Protein AF-A0A967TCN7-F1 (afdb_monomer)

Solvent-accessible surface area (backbone atoms only — not comparable to full-atom values): 4554 Å² total; per-residue (Å²): 88,80,46,77,35,50,84,47,24,69,46,65,47,64,55,83,70,52,46,79,43,72,74,88,68,71,91,39,48,76,51,72,54,71,43,85,88,80,45,33,37,33,42,35,24,25,68,41,72,53,39,84,82,44,58,70,57,28,76,77,43,34,32,28,14,43,65,49,24,52,52,52,53,51,52,54,57,73,75,107

Sequence (80 aa):
MKTVVGVSDLRVSGNTDETIITYALGSCLGIAAYDPTINVGGLLHVMLPLSKADPEKAKLKPEMYVDTGFQLLLDGLYDL

Structure (mmCIF, N/CA/C/O backbone):
data_AF-A0A967TCN7-F1
#
_entry.id   AF-A0A967TCN7-F1
#
loop_
_atom_site.group_PDB
_atom_site.id
_atom_site.type_symbol
_atom_site.label_atom_id
_atom_site.label_alt_id
_atom_site.label_comp_id
_atom_site.label_asym_id
_atom_site.label_entity_id
_atom_site.label_seq_id
_atom_site.pdbx_PDB_ins_code
_atom_site.Cartn_x
_atom_site.Cartn_y
_atom_site.Cartn_z
_atom_site.occupancy
_atom_site.B_iso_or_equiv
_atom_site.auth_seq_id
_atom_site.auth_comp_id
_atom_site.auth_asym_id
_atom_site.auth_atom_id
_atom_site.pdbx_PDB_model_num
ATOM 1 N N . MET A 1 1 ? -0.630 1.403 17.427 1.00 90.50 1 MET A N 1
ATOM 2 C CA . MET A 1 1 ? 0.554 0.754 16.799 1.00 90.50 1 MET A CA 1
ATOM 3 C C . MET A 1 1 ? 0.896 1.497 15.515 1.00 90.50 1 MET A C 1
ATOM 5 O O . MET A 1 1 ? -0.004 2.091 14.944 1.00 90.50 1 MET A O 1
ATOM 9 N N . LYS A 1 2 ? 2.155 1.529 15.067 1.00 96.19 2 LYS A N 1
ATOM 10 C CA . LYS A 1 2 ? 2.528 2.213 13.820 1.00 96.19 2 LYS A CA 1
ATOM 11 C C . LYS A 1 2 ? 3.242 1.247 12.889 1.00 96.19 2 LYS A C 1
ATOM 13 O O . LYS A 1 2 ? 4.279 0.708 13.271 1.00 96.19 2 LYS A O 1
ATOM 18 N N . THR A 1 3 ? 2.731 1.118 11.673 1.00 98.12 3 THR A N 1
ATOM 19 C CA . THR A 1 3 ? 3.290 0.240 10.646 1.00 98.12 3 THR A CA 1
ATOM 20 C C . THR A 1 3 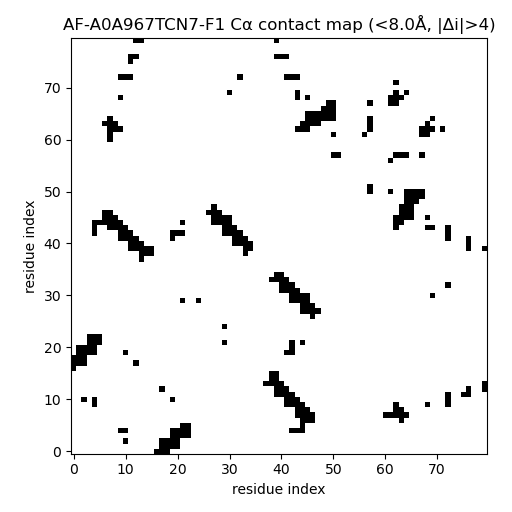? 3.710 1.069 9.450 1.00 98.12 3 THR A C 1
ATOM 22 O O . THR A 1 3 ? 2.925 1.834 8.891 1.00 98.12 3 THR A O 1
ATOM 25 N N . VAL A 1 4 ? 4.985 0.949 9.086 1.00 98.19 4 VAL A N 1
ATOM 26 C CA . VAL A 1 4 ? 5.560 1.681 7.960 1.00 98.19 4 VAL A CA 1
ATOM 27 C C . VAL A 1 4 ? 5.485 0.816 6.708 1.00 98.19 4 VAL A C 1
ATOM 29 O O . VAL A 1 4 ? 6.022 -0.288 6.697 1.00 98.19 4 VAL A O 1
ATOM 32 N N . VAL A 1 5 ? 4.857 1.337 5.659 1.00 98.25 5 VAL A N 1
ATOM 33 C CA . VAL A 1 5 ? 4.835 0.751 4.317 1.00 98.25 5 VAL A CA 1
ATOM 34 C C . VAL A 1 5 ? 6.046 1.263 3.554 1.00 98.25 5 VAL A C 1
ATOM 36 O O . VAL A 1 5 ? 6.192 2.473 3.347 1.00 98.25 5 VAL A O 1
ATOM 39 N N . GLY A 1 6 ? 6.938 0.345 3.191 1.00 97.62 6 GLY A N 1
ATOM 40 C CA . GLY A 1 6 ? 8.133 0.649 2.409 1.00 97.62 6 GLY A CA 1
ATOM 41 C C . GLY A 1 6 ? 7.829 0.883 0.931 1.00 97.62 6 GLY A C 1
ATOM 42 O O . GLY A 1 6 ? 6.695 0.787 0.488 1.00 97.62 6 GLY A O 1
ATOM 43 N N . VAL A 1 7 ? 8.863 1.174 0.148 1.00 96.81 7 VAL A N 1
ATOM 44 C CA . VAL A 1 7 ? 8.743 1.301 -1.310 1.00 96.81 7 VAL A CA 1
ATOM 45 C C . VAL A 1 7 ? 8.472 -0.075 -1.934 1.00 96.81 7 VAL A C 1
ATOM 47 O O . VAL A 1 7 ? 9.186 -1.030 -1.624 1.00 96.81 7 VAL A O 1
ATOM 50 N N . SER A 1 8 ? 7.512 -0.174 -2.863 1.00 96.38 8 SER A N 1
ATOM 51 C CA . SER A 1 8 ? 7.051 -1.459 -3.428 1.00 96.38 8 SER A CA 1
ATOM 52 C C . SER A 1 8 ? 6.609 -2.431 -2.332 1.00 96.38 8 SER A C 1
ATOM 54 O O . SER A 1 8 ? 7.093 -3.567 -2.259 1.00 96.38 8 SER A O 1
ATOM 56 N N . ASP A 1 9 ? 5.763 -1.930 -1.436 1.00 97.75 9 ASP A N 1
ATOM 57 C CA . ASP A 1 9 ? 5.193 -2.660 -0.308 1.00 97.75 9 ASP A CA 1
ATOM 58 C C . ASP A 1 9 ? 3.733 -2.235 -0.094 1.00 97.75 9 ASP A C 1
ATOM 60 O O . ASP A 1 9 ? 3.288 -1.181 -0.565 1.00 97.75 9 ASP A O 1
ATOM 64 N N . LEU A 1 10 ? 3.009 -3.072 0.639 1.00 98.00 10 LEU A N 1
ATOM 65 C CA . LEU A 1 10 ? 1.580 -2.984 0.898 1.00 98.00 10 LEU A CA 1
ATOM 66 C C . LEU A 1 10 ? 1.312 -3.381 2.349 1.00 98.00 10 LEU A C 1
ATOM 68 O O . LEU A 1 10 ? 1.866 -4.365 2.842 1.00 98.00 10 LEU A O 1
ATOM 72 N N . ARG A 1 11 ? 0.403 -2.672 3.023 1.00 98.31 11 ARG A N 1
ATOM 73 C CA . ARG A 1 11 ? -0.168 -3.128 4.296 1.00 98.31 11 ARG A CA 1
ATOM 74 C C . ARG A 1 11 ? -1.664 -2.912 4.341 1.00 98.31 11 ARG A C 1
ATOM 76 O O . ARG A 1 11 ? -2.143 -1.874 3.901 1.00 98.31 11 ARG A O 1
ATOM 83 N N . VAL A 1 12 ? -2.357 -3.877 4.928 1.00 98.25 12 VAL A N 1
ATOM 84 C CA . VAL A 1 12 ? -3.787 -3.838 5.223 1.00 98.25 12 VAL A CA 1
ATOM 85 C C . VAL A 1 12 ? -3.980 -4.235 6.684 1.00 98.25 12 VAL A C 1
ATOM 87 O O . VAL A 1 12 ? -3.241 -5.076 7.198 1.00 98.25 12 VAL A O 1
ATOM 90 N N . SER A 1 13 ? -4.931 -3.602 7.362 1.00 98.06 13 SER A N 1
ATOM 91 C CA . SER A 1 13 ? -5.275 -3.889 8.747 1.00 98.06 13 SER A CA 1
ATOM 92 C C . SER A 1 13 ? -6.731 -3.539 9.044 1.00 98.06 13 SER A C 1
ATOM 94 O O . SER A 1 13 ? -7.231 -2.506 8.600 1.00 98.06 13 SER A O 1
ATOM 96 N N . GLY A 1 14 ? -7.389 -4.384 9.839 1.00 96.94 14 GLY A N 1
ATOM 97 C CA . GLY A 1 1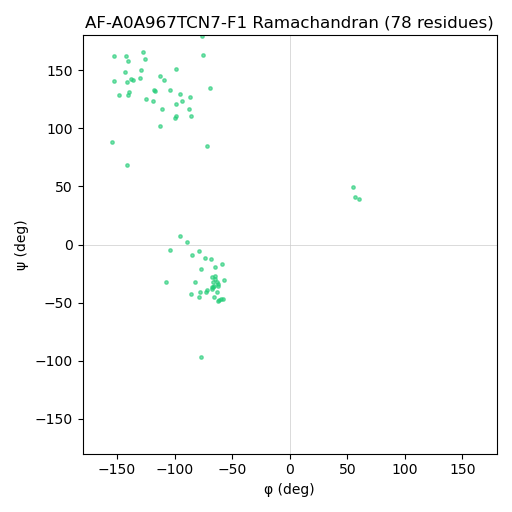4 ? -8.673 -4.095 10.491 1.00 96.94 14 GLY A CA 1
ATOM 98 C C . GLY A 1 14 ? -8.523 -3.573 11.924 1.00 96.94 14 GLY A C 1
ATOM 99 O O . GLY A 1 14 ? -9.501 -3.479 12.660 1.00 96.94 14 GLY A O 1
ATOM 100 N N . ASN A 1 15 ? -7.295 -3.290 12.370 1.00 96.94 15 ASN A N 1
ATOM 101 C CA . ASN A 1 15 ? -7.044 -2.768 13.707 1.00 96.94 15 ASN A CA 1
ATOM 102 C C . ASN A 1 15 ? -7.184 -1.239 13.727 1.00 96.94 15 ASN A C 1
ATOM 104 O O . ASN A 1 15 ? -6.320 -0.520 13.225 1.00 96.94 15 ASN A O 1
ATOM 108 N N . THR A 1 16 ? -8.228 -0.738 14.385 1.00 95.56 16 THR A N 1
ATOM 109 C CA . THR A 1 16 ? -8.525 0.701 14.484 1.00 95.56 16 THR A CA 1
ATOM 110 C C . THR A 1 16 ? -7.482 1.509 15.258 1.00 95.56 16 THR A C 1
ATOM 112 O O . THR A 1 16 ? -7.402 2.723 15.084 1.00 95.56 16 THR A O 1
ATOM 115 N N . ASP A 1 17 ? -6.659 0.860 16.086 1.00 97.00 17 ASP A N 1
ATOM 116 C CA . ASP A 1 17 ? -5.572 1.509 16.832 1.00 97.00 17 ASP A CA 1
ATOM 117 C C . ASP A 1 17 ? -4.246 1.537 16.045 1.00 97.00 17 ASP A C 1
ATOM 119 O O . ASP A 1 17 ? -3.196 1.959 16.559 1.00 97.00 17 ASP A O 1
ATOM 123 N N . GLU A 1 18 ? -4.242 1.036 14.808 1.00 97.50 18 GLU A N 1
ATOM 124 C CA . GLU A 1 18 ? -3.073 0.995 13.942 1.00 97.50 18 GLU A CA 1
ATOM 125 C C . GLU A 1 18 ? -3.011 2.196 12.994 1.00 97.50 18 GLU A C 1
ATOM 127 O O . GLU A 1 18 ? -3.937 2.515 12.258 1.00 97.50 18 GLU A O 1
ATOM 132 N N . THR A 1 19 ? -1.858 2.859 12.974 1.00 97.81 19 THR A N 1
ATOM 133 C CA . THR A 1 19 ? -1.521 3.867 11.973 1.00 97.81 19 THR A CA 1
ATOM 134 C C . THR A 1 19 ? -0.633 3.236 10.911 1.00 97.81 19 THR A C 1
ATOM 136 O O . THR A 1 19 ? 0.548 2.971 11.161 1.00 97.81 19 THR A O 1
ATOM 139 N N . ILE A 1 20 ? -1.188 3.036 9.718 1.00 98.25 20 ILE A N 1
ATOM 140 C CA . ILE A 1 20 ? -0.435 2.645 8.526 1.00 98.25 20 ILE A CA 1
ATOM 141 C C . ILE A 1 20 ? 0.090 3.916 7.854 1.00 98.25 20 ILE A C 1
ATOM 143 O O . ILE A 1 20 ? -0.663 4.853 7.595 1.00 98.25 20 ILE A O 1
ATOM 147 N N . ILE A 1 21 ? 1.394 3.983 7.595 1.00 98.00 21 ILE A N 1
ATOM 148 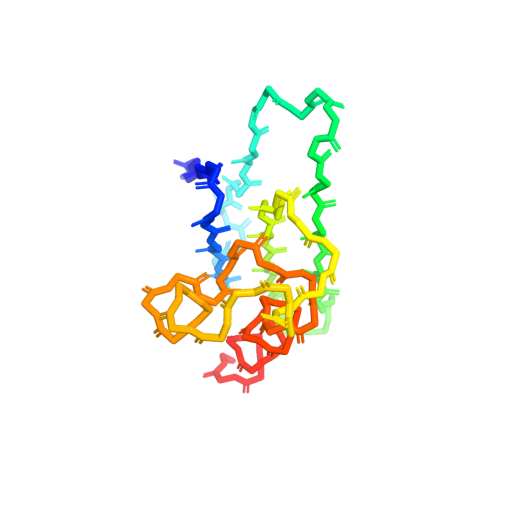C CA . ILE A 1 21 ? 2.039 5.192 7.073 1.00 98.00 21 ILE A CA 1
ATOM 149 C C . ILE A 1 21 ? 3.141 4.846 6.083 1.00 98.00 21 ILE A C 1
ATOM 151 O O . ILE A 1 21 ? 3.834 3.850 6.242 1.00 98.00 21 ILE A O 1
ATOM 155 N N . THR A 1 22 ? 3.362 5.699 5.090 1.00 98.12 22 THR A N 1
ATOM 156 C CA . THR A 1 22 ? 4.540 5.624 4.227 1.00 98.12 22 THR A CA 1
ATOM 157 C C . THR A 1 22 ? 5.278 6.955 4.214 1.00 98.12 22 THR A C 1
ATOM 159 O O . THR A 1 22 ? 4.722 7.998 4.561 1.00 98.12 22 THR A O 1
ATOM 162 N N . TYR A 1 23 ? 6.548 6.911 3.834 1.00 96.31 23 TYR A N 1
ATOM 163 C CA . TYR A 1 23 ? 7.436 8.064 3.791 1.00 96.31 23 TYR A CA 1
ATOM 164 C C . TYR A 1 23 ? 8.101 8.174 2.422 1.00 96.31 23 TYR A C 1
ATOM 166 O O . TYR A 1 23 ? 8.109 7.222 1.647 1.00 96.31 23 TYR A O 1
ATOM 174 N N . ALA A 1 24 ? 8.699 9.338 2.158 1.00 92.06 24 AL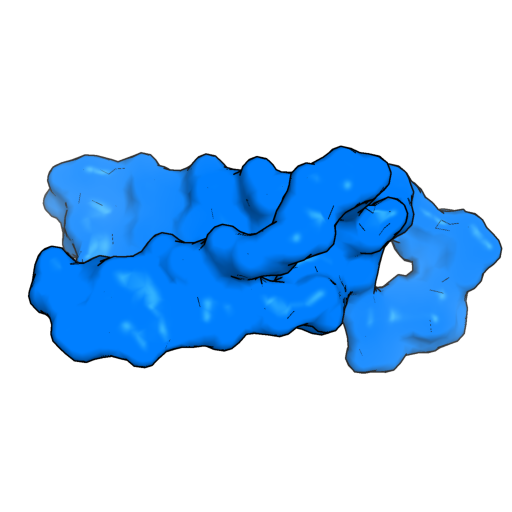A A N 1
ATOM 175 C CA . ALA A 1 24 ? 9.533 9.582 0.980 1.00 92.06 24 ALA A CA 1
ATOM 176 C C . ALA A 1 24 ? 8.833 9.314 -0.372 1.00 92.06 24 ALA A C 1
ATOM 178 O O . ALA A 1 24 ? 9.443 8.804 -1.311 1.00 92.06 24 ALA A O 1
ATOM 179 N N . LEU A 1 25 ? 7.562 9.712 -0.493 1.00 93.19 25 LEU A N 1
ATOM 180 C CA . LEU A 1 25 ? 6.846 9.769 -1.770 1.00 93.19 25 LEU A CA 1
ATOM 181 C C . LEU A 1 25 ? 7.390 10.936 -2.613 1.00 93.19 25 LEU A C 1
ATOM 183 O O . LEU A 1 25 ? 6.892 12.054 -2.537 1.00 93.19 25 LEU A O 1
ATOM 187 N N . GLY A 1 26 ? 8.480 10.693 -3.345 1.00 92.69 26 GLY A N 1
ATOM 188 C CA . GLY A 1 26 ? 9.015 11.628 -4.338 1.00 92.69 26 GLY A CA 1
ATOM 189 C C . GLY A 1 26 ? 8.190 11.579 -5.625 1.00 92.69 26 GLY A C 1
ATOM 190 O O . GLY A 1 26 ? 7.136 12.190 -5.725 1.00 92.69 26 GLY A O 1
ATOM 191 N N . SER A 1 27 ? 8.659 10.814 -6.612 1.00 93.12 27 SER A N 1
ATOM 192 C CA . SER A 1 27 ? 7.891 10.486 -7.825 1.00 93.12 27 SER A CA 1
ATOM 193 C C . SER A 1 27 ? 6.964 9.275 -7.659 1.00 93.12 27 SER A C 1
ATOM 195 O O . SER A 1 27 ? 6.194 8.964 -8.564 1.00 93.12 27 SER A O 1
ATOM 197 N N . CYS A 1 28 ? 7.079 8.560 -6.538 1.00 95.62 28 CYS A N 1
ATOM 198 C CA . CYS A 1 28 ? 6.259 7.393 -6.225 1.00 95.62 28 CYS A CA 1
ATOM 199 C C . CYS A 1 28 ? 4.842 7.808 -5.811 1.00 95.62 28 CYS A C 1
ATOM 201 O O . CYS A 1 28 ? 4.604 8.958 -5.440 1.00 95.62 28 CYS A O 1
ATOM 203 N N . LEU A 1 29 ? 3.913 6.851 -5.834 1.00 95.94 29 LEU A N 1
ATOM 204 C CA . LEU A 1 29 ? 2.516 7.075 -5.471 1.00 95.94 29 LEU A CA 1
ATOM 205 C C . LEU A 1 29 ? 2.141 6.243 -4.238 1.00 95.94 29 LEU A C 1
ATOM 207 O O . LEU A 1 29 ? 2.417 5.047 -4.172 1.00 95.94 29 LEU A O 1
ATOM 211 N N . GLY A 1 30 ? 1.496 6.889 -3.267 1.00 97.50 30 GLY A N 1
ATOM 212 C CA . GLY A 1 30 ? 0.849 6.230 -2.137 1.00 97.50 30 GLY A CA 1
ATOM 213 C C . GLY A 1 30 ? -0.647 6.107 -2.408 1.00 97.50 30 GLY A C 1
ATOM 214 O O . GLY A 1 30 ? -1.307 7.124 -2.616 1.00 97.50 30 GLY A O 1
ATOM 215 N N . ILE A 1 31 ? -1.179 4.888 -2.415 1.00 98.12 31 ILE A N 1
ATOM 216 C CA . ILE A 1 31 ? -2.605 4.613 -2.611 1.00 98.12 31 ILE A CA 1
ATOM 217 C C . ILE A 1 31 ? -3.166 4.098 -1.291 1.00 98.12 31 ILE A C 1
ATOM 219 O O . ILE A 1 31 ? -2.742 3.051 -0.810 1.00 98.12 31 ILE A O 1
ATOM 223 N N . ALA A 1 32 ? -4.102 4.843 -0.708 1.00 97.81 32 ALA A N 1
ATOM 224 C CA . ALA A 1 32 ? -4.801 4.463 0.513 1.00 97.81 32 ALA A CA 1
ATOM 225 C C . ALA A 1 32 ? -6.255 4.106 0.198 1.00 97.81 32 ALA A C 1
ATOM 227 O O . ALA A 1 32 ? -6.899 4.780 -0.608 1.00 97.81 32 ALA A O 1
ATOM 228 N N . ALA A 1 33 ? -6.773 3.081 0.864 1.00 97.75 33 ALA A N 1
ATOM 229 C CA . ALA A 1 33 ? -8.173 2.688 0.797 1.00 97.75 33 ALA A CA 1
ATO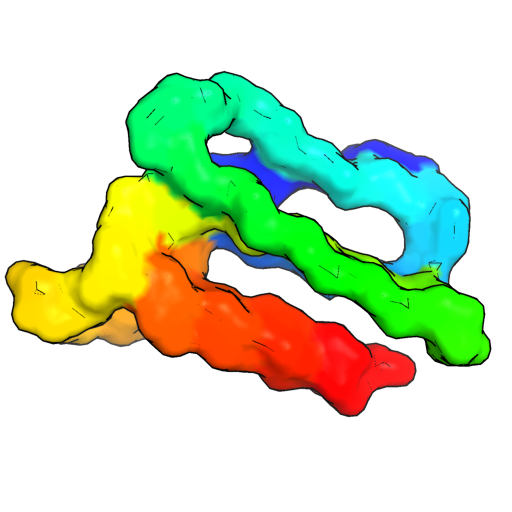M 230 C C . ALA A 1 33 ? -8.667 2.328 2.202 1.00 97.75 33 ALA A C 1
ATOM 232 O O . ALA A 1 33 ? -7.912 1.789 3.010 1.00 97.75 33 ALA A O 1
ATOM 233 N N . TYR A 1 34 ? -9.913 2.685 2.504 1.00 97.62 34 TYR A N 1
ATOM 234 C CA . TYR A 1 34 ? -10.518 2.494 3.818 1.00 97.62 34 TYR A CA 1
ATOM 235 C C . TYR A 1 34 ? -12.017 2.246 3.670 1.00 97.62 34 TYR A C 1
ATOM 237 O O . TYR A 1 34 ? -12.703 3.036 3.016 1.00 97.62 34 TYR A O 1
ATOM 245 N N . ASP A 1 35 ? -12.513 1.178 4.289 1.00 97.06 35 ASP A N 1
ATOM 246 C CA . ASP A 1 35 ? -13.940 0.913 4.445 1.00 97.06 35 ASP A CA 1
ATOM 247 C C . ASP A 1 35 ? -14.393 1.350 5.851 1.00 97.06 35 ASP A C 1
ATOM 249 O O . ASP A 1 35 ? -14.039 0.707 6.845 1.00 97.06 35 ASP A O 1
ATOM 253 N N . PRO A 1 36 ? -15.197 2.422 5.971 1.00 96.00 36 PRO A N 1
ATOM 254 C CA . PRO A 1 36 ? -15.675 2.912 7.263 1.00 96.00 36 PRO A CA 1
ATOM 255 C C . PRO A 1 36 ? -16.754 2.032 7.911 1.00 96.00 36 PRO A C 1
ATOM 257 O O . PRO A 1 36 ? -17.092 2.252 9.070 1.00 96.00 36 PRO A O 1
ATOM 260 N N . THR A 1 37 ? -17.329 1.071 7.186 1.00 96.50 37 THR A N 1
ATOM 261 C CA . THR A 1 37 ? -18.399 0.197 7.689 1.00 96.50 37 THR A CA 1
ATOM 262 C C . THR A 1 37 ? -17.826 -0.904 8.569 1.00 96.50 37 THR A C 1
ATOM 264 O O . THR A 1 37 ? -18.343 -1.167 9.654 1.00 96.50 37 THR A O 1
ATOM 267 N N . ILE A 1 38 ? -16.740 -1.525 8.104 1.00 95.69 38 ILE A N 1
ATOM 268 C CA . ILE A 1 38 ? -16.040 -2.613 8.800 1.00 95.69 38 ILE A CA 1
ATOM 269 C C . ILE A 1 38 ? -14.727 -2.159 9.454 1.00 95.69 38 ILE A C 1
ATOM 271 O O . ILE A 1 38 ? -14.126 -2.915 10.207 1.00 95.69 38 ILE A O 1
ATOM 275 N N . ASN A 1 39 ? -14.325 -0.901 9.242 1.00 96.69 39 ASN A N 1
ATOM 276 C CA . ASN A 1 39 ? -13.105 -0.281 9.772 1.00 96.69 39 ASN A CA 1
ATOM 277 C C . ASN A 1 39 ? -11.811 -0.984 9.340 1.00 96.69 39 ASN A C 1
ATOM 279 O O . ASN A 1 39 ? -10.860 -1.101 10.114 1.00 96.69 39 ASN A O 1
ATOM 283 N N . VAL A 1 40 ? -11.768 -1.421 8.083 1.00 98.06 40 VAL A N 1
ATOM 284 C CA . VAL A 1 40 ? -10.5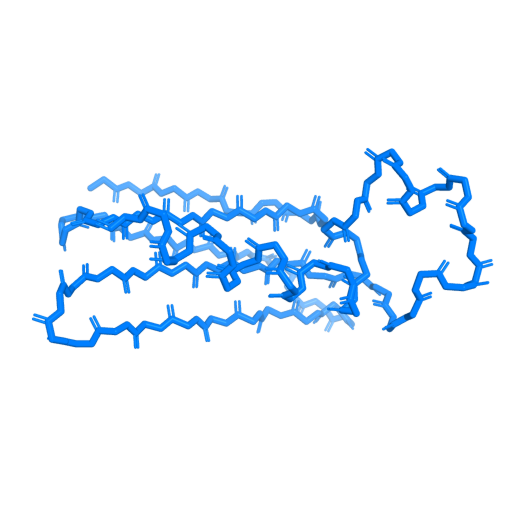86 -2.026 7.469 1.00 98.06 40 VAL A CA 1
ATOM 285 C C . VAL A 1 40 ? -9.938 -1.012 6.535 1.00 98.06 40 VAL A C 1
ATOM 287 O O . VAL A 1 40 ? -10.610 -0.354 5.740 1.00 98.06 40 VAL A O 1
ATOM 290 N N . GLY A 1 41 ? -8.620 -0.863 6.633 1.00 98.06 41 GLY A N 1
ATOM 291 C CA . GLY A 1 41 ? -7.859 0.073 5.819 1.00 98.06 41 GLY A CA 1
ATOM 292 C C . GLY A 1 41 ? -6.525 -0.479 5.362 1.00 98.06 41 GLY A C 1
ATOM 293 O O . GLY A 1 41 ? -5.947 -1.370 5.979 1.00 98.06 41 GLY A O 1
ATOM 294 N N . GLY A 1 42 ? -6.004 0.091 4.285 1.00 98.31 42 GLY A N 1
ATOM 295 C CA . GLY A 1 42 ? -4.716 -0.290 3.741 1.00 98.31 42 GLY A CA 1
ATOM 296 C C . GLY A 1 42 ? -4.022 0.834 2.994 1.00 98.31 42 GLY A C 1
ATOM 297 O O . GLY A 1 42 ? -4.628 1.836 2.607 1.00 98.31 42 GLY A O 1
ATOM 298 N N . LEU A 1 43 ? -2.719 0.655 2.813 1.00 98.69 43 LEU A N 1
ATOM 299 C CA . LEU A 1 43 ? -1.837 1.580 2.123 1.00 98.69 43 LEU A CA 1
ATOM 300 C C . LEU A 1 43 ? -0.848 0.798 1.262 1.00 98.69 43 LEU A C 1
ATOM 302 O O . LEU A 1 43 ? -0.179 -0.124 1.729 1.00 98.69 43 LEU A O 1
ATOM 306 N N . LEU A 1 44 ? -0.730 1.226 0.015 1.00 98.69 44 LEU A N 1
ATOM 307 C CA . LEU A 1 44 ? 0.177 0.701 -0.992 1.00 98.69 44 LEU A CA 1
ATOM 308 C C . LEU A 1 44 ? 1.141 1.809 -1.421 1.00 98.69 44 LEU A C 1
ATOM 310 O O . LEU A 1 44 ? 0.708 2.919 -1.728 1.00 98.69 44 LEU A O 1
ATOM 314 N N . HIS A 1 45 ? 2.436 1.510 -1.490 1.00 98.31 45 HIS A N 1
ATOM 315 C CA . HIS A 1 45 ? 3.440 2.420 -2.041 1.00 98.31 45 HIS A CA 1
ATOM 316 C C . HIS A 1 45 ? 3.998 1.841 -3.343 1.00 98.31 45 HIS A C 1
ATOM 318 O O . HIS A 1 45 ? 4.883 0.982 -3.330 1.00 98.31 45 HIS A O 1
ATOM 324 N N . VAL A 1 46 ? 3.534 2.371 -4.473 1.00 97.38 46 VAL A N 1
ATOM 325 C CA . VAL A 1 46 ? 3.926 1.914 -5.815 1.00 97.38 46 VAL A CA 1
ATOM 326 C C . VAL A 1 46 ? 5.006 2.797 -6.434 1.00 97.38 46 VAL A C 1
ATOM 328 O O . VAL A 1 46 ? 5.071 4.005 -6.188 1.00 97.38 46 VAL A O 1
ATOM 331 N N . MET A 1 47 ? 5.833 2.195 -7.291 1.00 95.88 47 MET A N 1
ATOM 332 C CA . MET A 1 47 ? 6.899 2.891 -8.022 1.00 95.88 47 MET A CA 1
ATOM 333 C C . MET A 1 47 ? 6.595 3.069 -9.508 1.00 95.88 47 MET A C 1
ATOM 335 O O . MET A 1 47 ? 7.081 4.018 -10.121 1.00 95.88 47 MET A O 1
ATOM 339 N N . LEU A 1 48 ? 5.867 2.127 -10.110 1.00 96.88 48 LEU A N 1
ATOM 340 C CA . LEU A 1 48 ? 5.726 2.010 -11.558 1.00 96.88 48 LEU A CA 1
ATOM 341 C C . LEU A 1 48 ? 4.250 1.914 -11.967 1.00 96.88 48 LEU A C 1
ATOM 343 O O . LEU A 1 48 ? 3.430 1.394 -11.216 1.00 96.88 48 LEU A O 1
ATOM 347 N N . PRO A 1 49 ? 3.882 2.393 -13.165 1.00 95.25 49 PRO A N 1
ATOM 348 C CA . PRO A 1 49 ? 2.482 2.442 -13.567 1.00 95.25 49 PRO A CA 1
ATOM 349 C C . PRO A 1 49 ? 1.924 1.088 -14.022 1.00 95.25 49 PRO A C 1
ATOM 351 O O . PRO A 1 49 ? 0.780 0.788 -13.715 1.00 95.25 49 PRO A O 1
ATOM 354 N N . LEU A 1 50 ? 2.684 0.286 -14.779 1.00 97.56 50 LEU A N 1
ATOM 355 C CA . LEU A 1 50 ? 2.160 -0.926 -15.425 1.00 97.56 50 LEU A CA 1
ATOM 356 C C . LEU A 1 50 ? 3.163 -2.084 -15.381 1.00 97.56 50 LEU A C 1
ATOM 358 O O . LEU A 1 50 ? 4.297 -1.938 -15.846 1.00 97.56 50 LEU A O 1
ATOM 362 N N . SER A 1 51 ? 2.706 -3.243 -14.910 1.00 97.12 51 SER A N 1
ATOM 363 C CA . SER A 1 51 ? 3.455 -4.505 -14.801 1.00 97.12 51 SER A CA 1
ATOM 364 C C . SER A 1 51 ? 4.025 -5.004 -16.130 1.00 97.12 51 SER A C 1
ATOM 366 O O . SER A 1 51 ? 5.115 -5.573 -16.176 1.00 97.12 51 SER A O 1
ATOM 368 N N . LYS A 1 52 ? 3.346 -4.708 -17.246 1.00 97.00 52 LYS A N 1
ATOM 369 C CA . LYS A 1 52 ? 3.768 -5.100 -18.604 1.00 97.00 52 LYS A CA 1
ATOM 370 C C 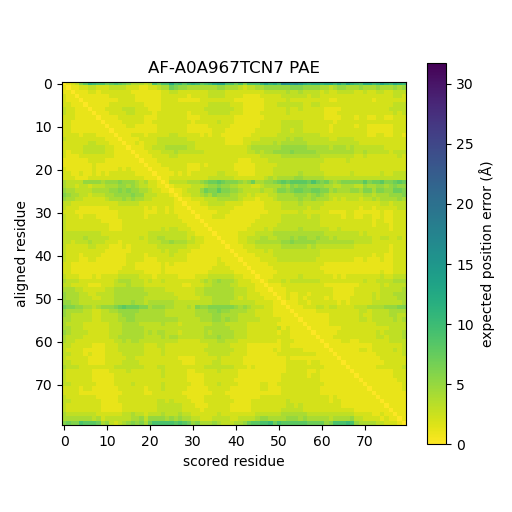. LYS A 1 52 ? 5.146 -4.571 -19.019 1.00 97.00 52 LYS A C 1
ATOM 372 O O . LYS A 1 52 ? 5.697 -5.049 -20.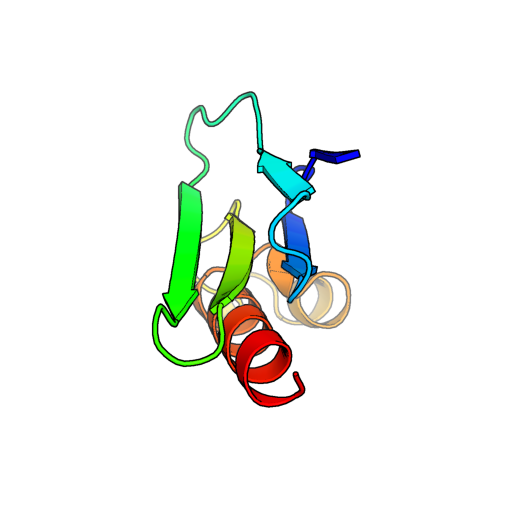005 1.00 97.00 52 LYS A O 1
ATOM 377 N N . ALA A 1 53 ? 5.669 -3.563 -18.318 1.00 94.62 53 ALA A N 1
ATOM 378 C CA . ALA A 1 53 ? 7.006 -3.037 -18.565 1.00 94.62 53 ALA A CA 1
ATOM 379 C C . ALA A 1 53 ? 8.107 -4.057 -18.217 1.00 94.62 53 ALA A C 1
ATOM 381 O O . ALA A 1 53 ? 9.143 -4.065 -18.874 1.00 94.62 53 ALA A O 1
ATOM 382 N N . ASP A 1 54 ? 7.876 -4.908 -17.213 1.00 96.94 54 ASP A N 1
ATOM 383 C CA . ASP A 1 54 ? 8.769 -6.005 -16.827 1.00 96.94 54 ASP A CA 1
ATOM 384 C C . ASP A 1 54 ? 7.951 -7.116 -16.133 1.00 96.94 54 ASP A C 1
ATOM 386 O O . ASP A 1 54 ? 7.780 -7.104 -14.908 1.00 96.94 54 ASP A O 1
ATOM 390 N N . PRO A 1 55 ? 7.402 -8.067 -16.912 1.00 96.62 55 PRO A N 1
ATOM 391 C CA . PRO A 1 55 ? 6.509 -9.098 -16.386 1.00 96.62 55 PRO A CA 1
ATOM 392 C C . PRO A 1 55 ? 7.160 -10.042 -15.369 1.00 96.62 55 PRO A C 1
ATOM 394 O O . PRO A 1 55 ? 6.484 -10.518 -14.460 1.00 96.62 55 PRO A O 1
ATOM 397 N N . GLU A 1 56 ? 8.457 -10.328 -15.500 1.00 97.12 56 GLU A N 1
ATOM 398 C CA . GLU A 1 56 ? 9.154 -11.229 -14.574 1.00 97.12 56 GLU A CA 1
ATOM 399 C C . GLU A 1 56 ? 9.355 -10.556 -13.218 1.00 97.12 56 GLU A C 1
ATOM 401 O O . GLU A 1 56 ? 9.098 -11.156 -12.172 1.00 97.12 56 GLU A O 1
ATOM 406 N N . LYS A 1 57 ? 9.713 -9.269 -13.220 1.00 95.50 57 LYS A N 1
ATOM 407 C CA . LYS A 1 57 ? 9.801 -8.491 -11.986 1.00 95.50 57 LYS A CA 1
ATOM 408 C C . LYS A 1 57 ? 8.435 -8.285 -11.334 1.00 95.50 57 LYS A C 1
ATOM 410 O O . LYS A 1 57 ? 8.342 -8.363 -10.112 1.00 95.50 57 LYS A O 1
ATOM 415 N N . ALA A 1 58 ? 7.380 -8.092 -12.125 1.00 96.25 58 ALA A N 1
ATOM 416 C CA . ALA A 1 58 ? 6.015 -7.977 -11.615 1.00 96.25 58 ALA A CA 1
ATOM 417 C C . ALA A 1 58 ? 5.531 -9.244 -10.896 1.00 96.25 58 ALA A C 1
ATOM 419 O O . ALA A 1 58 ? 4.829 -9.134 -9.896 1.00 96.25 58 ALA A O 1
ATOM 420 N N . LYS A 1 59 ? 5.951 -10.440 -11.332 1.00 95.88 59 LYS A N 1
ATOM 421 C CA . LYS A 1 59 ? 5.658 -11.691 -10.607 1.00 95.88 59 LYS A CA 1
ATOM 422 C C . LYS A 1 59 ? 6.342 -11.758 -9.240 1.00 95.88 59 LYS A C 1
ATOM 424 O O . LYS A 1 59 ? 5.784 -12.324 -8.310 1.00 95.88 59 LYS A O 1
ATOM 429 N N . LEU A 1 60 ? 7.554 -11.212 -9.127 1.00 96.38 60 LEU A N 1
ATOM 430 C CA . LEU A 1 60 ? 8.337 -11.233 -7.887 1.00 96.38 60 LEU A CA 1
ATOM 431 C C . LEU A 1 60 ? 7.935 -10.124 -6.905 1.00 96.38 60 LEU A C 1
ATOM 433 O O . LEU A 1 60 ? 8.064 -10.301 -5.696 1.00 96.38 60 LEU A O 1
ATOM 437 N N . LYS A 1 61 ? 7.514 -8.968 -7.428 1.00 96.75 61 LYS A N 1
ATOM 438 C CA . LYS A 1 61 ? 7.218 -7.734 -6.685 1.00 96.75 61 LYS A CA 1
ATOM 439 C C . LYS A 1 61 ? 5.984 -7.035 -7.282 1.00 96.75 61 LYS A C 1
ATOM 441 O O . LYS A 1 61 ? 6.115 -5.972 -7.896 1.00 96.75 61 LYS A O 1
ATOM 446 N N . PRO A 1 62 ? 4.785 -7.617 -7.147 1.00 97.31 62 PRO A N 1
ATOM 447 C CA . PRO A 1 62 ? 3.568 -7.060 -7.737 1.00 97.31 62 PRO A CA 1
ATOM 448 C C . PRO A 1 62 ? 3.171 -5.701 -7.137 1.00 97.31 62 PRO A C 1
ATOM 450 O O . PRO A 1 62 ? 2.600 -4.870 -7.840 1.00 97.31 62 PRO A O 1
ATOM 453 N N . GLU A 1 63 ? 3.537 -5.409 -5.887 1.00 97.50 63 GLU A N 1
ATOM 454 C CA . GLU A 1 63 ? 3.270 -4.129 -5.208 1.00 97.50 63 GLU A CA 1
ATOM 455 C C . GLU A 1 63 ? 4.076 -2.966 -5.806 1.00 97.50 63 GLU A C 1
ATOM 457 O O . GLU A 1 63 ? 3.817 -1.797 -5.526 1.00 97.50 63 GLU A O 1
ATOM 462 N N . MET A 1 64 ? 5.075 -3.268 -6.640 1.00 97.19 64 MET A N 1
ATOM 463 C CA . MET A 1 64 ? 5.852 -2.257 -7.350 1.00 97.19 64 MET A CA 1
ATOM 464 C C . MET A 1 64 ? 5.019 -1.513 -8.401 1.00 97.19 64 MET A C 1
ATOM 466 O O . MET A 1 64 ? 5.335 -0.356 -8.699 1.00 97.19 64 MET A O 1
ATOM 470 N N . TYR A 1 65 ? 3.983 -2.153 -8.954 1.00 98.19 65 TYR A N 1
ATOM 471 C CA . TYR A 1 65 ? 3.196 -1.638 -10.073 1.00 98.19 65 TYR A CA 1
ATOM 472 C C . TYR A 1 65 ? 1.762 -1.299 -9.656 1.00 98.19 65 TYR A C 1
ATOM 474 O O . TYR A 1 65 ? 1.177 -1.994 -8.831 1.00 98.19 65 TYR A O 1
ATOM 482 N N . VAL A 1 66 ? 1.177 -0.245 -10.236 1.00 97.94 66 VAL A N 1
ATOM 483 C CA . VAL A 1 66 ? -0.200 0.183 -9.918 1.00 97.94 66 VAL A CA 1
ATOM 484 C C . VAL A 1 66 ? -1.221 -0.899 -10.266 1.00 97.94 66 VAL A C 1
ATOM 486 O O . VAL A 1 66 ? -2.068 -1.215 -9.441 1.00 97.94 66 VAL A O 1
ATOM 489 N N . ASP A 1 67 ? -1.152 -1.465 -11.469 1.00 97.50 67 ASP A N 1
ATOM 490 C CA . ASP A 1 67 ? -2.136 -2.428 -11.978 1.00 97.50 67 ASP A CA 1
ATOM 491 C C . ASP A 1 67 ? -2.198 -3.721 -11.155 1.00 97.50 67 ASP A C 1
ATOM 493 O O . ASP A 1 67 ? -3.289 -4.205 -10.863 1.00 97.50 67 ASP A O 1
ATOM 497 N N . THR A 1 68 ? -1.053 -4.255 -10.731 1.00 97.88 68 THR A N 1
ATOM 498 C CA . THR A 1 68 ? -1.008 -5.458 -9.885 1.00 97.88 68 THR A CA 1
ATOM 499 C C . THR A 1 68 ? -1.136 -5.138 -8.399 1.00 97.88 68 THR A C 1
ATOM 501 O O . THR A 1 68 ? -1.868 -5.816 -7.685 1.00 97.88 68 THR A O 1
ATOM 504 N N . GLY A 1 69 ? -0.461 -4.094 -7.917 1.00 97.88 69 GLY A N 1
ATOM 505 C CA . GLY A 1 69 ? -0.457 -3.730 -6.502 1.00 97.88 69 GLY A CA 1
ATOM 506 C C . GLY A 1 69 ? -1.816 -3.239 -6.012 1.00 97.88 69 GLY A C 1
ATOM 507 O O . GLY A 1 69 ? -2.207 -3.551 -4.891 1.00 97.88 69 GLY A O 1
ATOM 508 N N . PHE A 1 70 ? -2.562 -2.504 -6.843 1.00 98.06 70 PHE A N 1
ATOM 509 C CA . PHE A 1 70 ? -3.897 -2.041 -6.46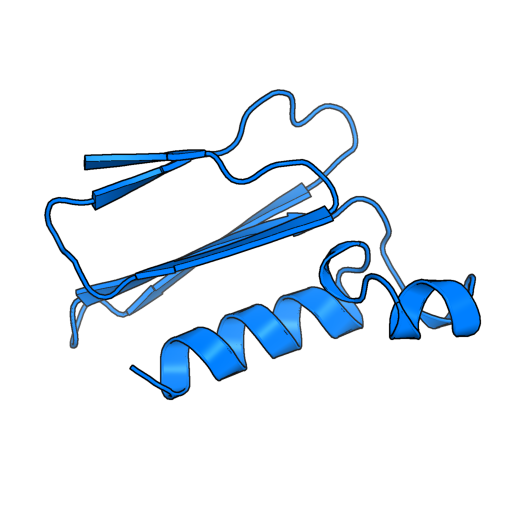6 1.00 98.06 70 PHE A CA 1
ATOM 510 C C . PHE A 1 70 ? -4.890 -3.198 -6.348 1.00 98.06 70 PHE A C 1
ATOM 512 O O . PHE A 1 70 ? -5.682 -3.209 -5.411 1.00 98.06 70 PHE A O 1
ATOM 519 N N . GLN A 1 71 ? -4.805 -4.194 -7.235 1.00 97.56 71 GLN A N 1
ATOM 520 C CA . GLN A 1 71 ? -5.613 -5.406 -7.106 1.00 97.56 71 GLN A CA 1
ATOM 521 C C . GLN A 1 71 ? -5.316 -6.118 -5.779 1.00 97.56 71 GLN A C 1
ATOM 523 O O . GLN A 1 71 ? -6.242 -6.406 -5.033 1.00 97.56 71 GLN A O 1
ATOM 528 N N . LEU A 1 72 ? -4.035 -6.289 -5.429 1.00 98.06 72 LEU A N 1
ATOM 529 C CA . LEU A 1 72 ? -3.639 -6.895 -4.152 1.00 98.06 72 LEU A CA 1
ATOM 530 C C . LEU A 1 72 ? -4.106 -6.100 -2.928 1.00 98.06 72 LEU A C 1
ATOM 532 O O . LEU A 1 72 ? -4.451 -6.695 -1.910 1.00 98.06 72 LEU A O 1
ATOM 536 N N . LEU A 1 73 ? -4.120 -4.765 -3.010 1.00 98.50 73 LEU A N 1
ATOM 537 C CA . LEU A 1 73 ? -4.678 -3.926 -1.951 1.00 98.50 73 LEU A CA 1
ATOM 538 C C . LEU A 1 73 ? -6.165 -4.226 -1.747 1.00 98.50 73 LEU A C 1
ATOM 540 O O . LEU A 1 73 ? -6.585 -4.392 -0.608 1.00 98.50 73 LEU A O 1
ATOM 544 N N . LEU A 1 74 ? -6.948 -4.294 -2.826 1.00 97.94 74 LEU A N 1
ATOM 545 C CA . LEU A 1 74 ? -8.379 -4.586 -2.740 1.00 97.94 74 LEU A CA 1
ATOM 546 C C . LEU A 1 74 ? -8.644 -6.006 -2.240 1.00 97.94 74 LEU A C 1
ATOM 548 O O . LEU A 1 74 ? -9.459 -6.171 -1.339 1.00 97.94 74 LEU A O 1
ATOM 552 N N . ASP A 1 75 ? -7.929 -7.003 -2.763 1.00 97.81 75 ASP A N 1
ATOM 553 C CA . ASP A 1 75 ? -8.057 -8.394 -2.317 1.00 97.81 75 ASP A CA 1
ATOM 554 C C . ASP A 1 75 ? -7.771 -8.498 -0.809 1.00 97.81 75 ASP A C 1
ATOM 556 O O . ASP A 1 75 ? -8.578 -9.034 -0.057 1.00 97.81 75 ASP A O 1
ATOM 560 N N . GLY A 1 76 ? -6.689 -7.865 -0.337 1.00 97.44 76 GLY A N 1
ATOM 561 C CA . GLY A 1 76 ? -6.348 -7.846 1.085 1.00 97.44 76 GLY A CA 1
ATOM 562 C C . GLY A 1 76 ? -7.364 -7.115 1.970 1.00 97.44 76 GLY A C 1
ATOM 563 O O . GLY A 1 76 ? -7.500 -7.467 3.138 1.00 97.44 76 GLY A O 1
ATOM 564 N N . LEU A 1 77 ? -8.073 -6.108 1.444 1.00 97.06 77 LEU A N 1
ATOM 565 C CA . LEU A 1 77 ? -9.179 -5.457 2.156 1.00 97.06 77 LEU A CA 1
ATOM 566 C C . LEU A 1 77 ? -10.408 -6.365 2.244 1.00 97.06 77 LEU A C 1
ATOM 568 O O . LEU A 1 77 ? -11.073 -6.353 3.270 1.00 97.06 77 LEU A O 1
ATOM 572 N N . TYR A 1 78 ? -10.718 -7.115 1.183 1.00 94.50 78 TYR A N 1
ATOM 573 C CA . TYR A 1 78 ? -11.881 -8.006 1.138 1.00 94.50 78 TYR A CA 1
ATOM 574 C C . TYR A 1 78 ? -11.689 -9.313 1.915 1.00 94.50 78 TYR A C 1
ATOM 576 O O . TYR A 1 78 ? -12.678 -9.943 2.286 1.00 94.50 78 TYR A O 1
ATOM 584 N N . ASP A 1 79 ? -10.443 -9.710 2.163 1.00 94.88 79 ASP A N 1
ATOM 585 C CA . ASP A 1 79 ? -10.102 -10.886 2.967 1.00 94.88 79 ASP A CA 1
ATOM 586 C C . ASP A 1 79 ? -10.205 -10.644 4.493 1.00 94.88 79 ASP A C 1
ATOM 588 O O . ASP A 1 79 ? -10.039 -11.592 5.270 1.00 94.88 79 ASP A O 1
ATOM 592 N N . LEU A 1 80 ? -10.476 -9.405 4.934 1.00 88.25 80 LEU A N 1
ATOM 593 C CA . LEU A 1 80 ? -10.677 -9.011 6.339 1.00 88.25 80 LEU A CA 1
ATOM 594 C C . LEU A 1 80 ? -12.131 -8.627 6.633 1.00 88.25 80 LEU A C 1
ATOM 596 O O . LEU A 1 80 ? -12.598 -9.003 7.733 1.00 88.25 80 LEU A O 1
#

Nearest PDB structures (foldseek):
  7ram-assembly1_A  TM=3.313E-01  e=1.778E+00  Human herpesvirus 5 strain AD169
  7kld-assembly1_A-2  TM=3.657E-01  e=7.586E+00  Staphylococcus aureus

Foldseek 3Di:
DEDEAEALGKDKDQDQVYHYDYDDPDVWDKDKDADPVSGIIMIAIEQEADCVVPVVVCVVRVSNYPVRVVVVRVVRRVVD

Secondary structure (DSSP, 8-state):
-EEEE-TTEEEEE--TT-EEEE---SSSEEEEEEETTTTEEEEEEE-BS-GGG-HHHHHH-GGGBHHHHHHHHHHHHHT-

Mean predicted aligned error: 2.38 Å

Radius of gyration: 12.52 Å; Cα contacts (8 Å, |Δi|>4): 168; chains: 1; bounding box: 28×23×35 Å

pLDDT: mean 96.79, std 1.82, range [88.25, 98.69]